Protein AF-H0AA43-F1 (afdb_monomer_lite)

Secondary structure (DSSP, 8-state):
--HHHHHHHHHHHHHHHHHHHHHHHHHHHHHHHHIIIII--S---HHHHHHHHHHHHHHHHHHHHHHHHHHHHHHHHHHHHHHT-

pLDDT: mean 83.87, std 10.33, range [48.62, 94.81]

Structure (mmCIF, N/CA/C/O backbone):
data_AF-H0AA43-F1
#
_entry.id   AF-H0AA43-F1
#
loop_
_atom_site.group_PDB
_atom_site.id
_atom_site.type_symbol
_atom_site.label_atom_id
_atom_site.label_alt_id
_atom_site.label_comp_id
_atom_site.label_asym_id
_atom_site.label_entity_id
_atom_site.label_seq_id
_atom_site.pdbx_PDB_ins_code
_atom_site.Cartn_x
_atom_site.Cartn_y
_atom_site.Cartn_z
_atom_site.occupancy
_atom_site.B_iso_or_equiv
_atom_site.auth_seq_id
_atom_site.auth_comp_id
_atom_site.auth_asym_id
_atom_site.auth_atom_id
_atom_site.pdbx_PDB_model_num
ATOM 1 N N . MET A 1 1 ? -30.240 -9.936 17.448 1.00 52.66 1 MET A N 1
ATOM 2 C CA . MET A 1 1 ? -28.770 -9.909 17.304 1.00 52.66 1 MET A CA 1
ATOM 3 C C . MET A 1 1 ? -28.301 -8.540 17.771 1.00 52.66 1 MET A C 1
ATOM 5 O O . MET A 1 1 ? -28.749 -7.552 17.205 1.00 52.66 1 MET A O 1
ATOM 9 N N . ASP A 1 2 ? -27.536 -8.466 18.859 1.00 59.69 2 ASP A N 1
ATOM 10 C CA . ASP A 1 2 ? -27.142 -7.192 19.480 1.00 59.69 2 ASP A CA 1
ATOM 11 C C . ASP A 1 2 ? -26.267 -6.334 18.556 1.00 59.69 2 ASP A C 1
ATOM 13 O O . ASP A 1 2 ? -25.354 -6.852 17.909 1.00 59.69 2 ASP A O 1
ATOM 17 N N . ARG A 1 3 ? -26.492 -5.009 18.529 1.00 61.81 3 ARG A N 1
ATOM 18 C CA . ARG A 1 3 ? -25.736 -4.059 17.678 1.00 61.81 3 ARG A CA 1
ATOM 19 C C . ARG A 1 3 ? -24.219 -4.160 17.869 1.00 61.81 3 ARG A C 1
ATOM 21 O O . ARG A 1 3 ? -23.475 -4.009 16.907 1.00 61.81 3 ARG A O 1
ATOM 28 N N . LYS A 1 4 ? -23.770 -4.471 19.090 1.00 67.06 4 LYS A N 1
ATOM 29 C CA . LYS A 1 4 ? -22.350 -4.660 19.434 1.00 67.06 4 LYS A CA 1
ATOM 30 C C . LYS A 1 4 ? -21.711 -5.873 18.744 1.00 67.06 4 LYS A C 1
ATOM 32 O O . LYS A 1 4 ? -20.516 -5.858 18.470 1.00 67.06 4 LYS A O 1
ATOM 37 N N . ASN A 1 5 ? -22.494 -6.910 18.443 1.00 66.00 5 ASN A N 1
ATOM 38 C CA . ASN A 1 5 ? -21.999 -8.099 17.743 1.00 66.00 5 ASN A CA 1
ATOM 39 C C . ASN A 1 5 ? -21.923 -7.861 16.230 1.00 66.00 5 ASN A C 1
ATOM 41 O O . ASN A 1 5 ? -21.003 -8.348 15.581 1.00 66.00 5 ASN A O 1
ATOM 45 N N . ILE A 1 6 ? -22.851 -7.065 15.684 1.00 72.38 6 ILE A N 1
ATOM 46 C CA . ILE A 1 6 ? -22.847 -6.672 14.268 1.00 72.38 6 ILE A CA 1
ATOM 47 C C . ILE A 1 6 ? -21.639 -5.784 13.959 1.00 72.38 6 ILE A C 1
ATOM 49 O O . ILE A 1 6 ? -20.937 -6.041 12.986 1.00 72.38 6 ILE A O 1
ATOM 53 N N . SER A 1 7 ? -21.357 -4.779 14.796 1.00 74.56 7 SER A N 1
ATOM 54 C CA . SER A 1 7 ? -20.203 -3.898 14.581 1.00 74.56 7 SER A CA 1
ATOM 55 C C . SER A 1 7 ? -18.884 -4.668 14.646 1.00 74.56 7 SER A C 1
ATOM 57 O O . SER A 1 7 ? -18.062 -4.535 13.747 1.00 74.56 7 SER A O 1
ATOM 59 N N . ARG A 1 8 ? -18.706 -5.552 15.639 1.00 75.12 8 ARG A N 1
ATOM 60 C CA . ARG A 1 8 ? -17.501 -6.391 15.752 1.00 75.12 8 ARG A CA 1
ATOM 61 C C . ARG A 1 8 ? -17.258 -7.240 14.503 1.00 75.12 8 ARG A C 1
ATOM 63 O O . ARG A 1 8 ? -16.127 -7.274 14.031 1.00 75.12 8 ARG A O 1
ATOM 70 N N . TYR A 1 9 ? -18.306 -7.869 13.974 1.00 80.00 9 TYR A N 1
ATOM 71 C CA . TYR A 1 9 ? -18.209 -8.712 12.785 1.00 80.00 9 TYR A CA 1
ATOM 72 C C . TYR A 1 9 ? -17.849 -7.910 11.528 1.00 80.00 9 TYR A C 1
ATOM 74 O O . TYR A 1 9 ? -16.972 -8.312 10.769 1.00 80.00 9 TYR A O 1
ATOM 82 N N . LEU A 1 10 ? -18.465 -6.737 11.339 1.00 81.38 10 LEU A N 1
ATOM 83 C CA . LEU A 1 10 ? -18.124 -5.836 10.233 1.00 81.38 10 LEU A CA 1
ATOM 84 C C . LEU A 1 10 ? -16.656 -5.399 10.287 1.00 81.38 10 LEU A C 1
ATOM 86 O O . LEU A 1 10 ? -15.993 -5.385 9.259 1.00 81.38 10 LEU A O 1
ATOM 90 N N . TYR A 1 11 ? -16.130 -5.125 11.481 1.00 81.50 11 TYR A N 1
ATOM 91 C CA . TYR A 1 11 ? -14.733 -4.730 11.656 1.00 81.50 11 TYR A CA 1
ATOM 92 C C . TYR A 1 11 ? -13.732 -5.862 11.393 1.00 81.50 11 TYR A C 1
ATOM 94 O O . TYR A 1 11 ? -12.627 -5.616 10.918 1.00 81.50 11 TYR A O 1
ATOM 102 N N . GLU A 1 12 ? -14.073 -7.102 11.741 1.00 83.38 12 GLU A N 1
ATOM 103 C CA . GLU A 1 12 ? -13.231 -8.256 11.406 1.00 83.38 12 GLU A CA 1
ATOM 104 C C . GLU A 1 12 ? -13.186 -8.472 9.891 1.00 83.38 12 GLU A C 1
ATOM 106 O O . GLU A 1 12 ? -12.111 -8.701 9.341 1.00 83.38 12 GLU A O 1
ATOM 111 N N . ILE A 1 13 ? -14.328 -8.312 9.215 1.00 87.38 13 ILE A N 1
ATOM 112 C CA . ILE A 1 13 ? -14.403 -8.366 7.754 1.00 87.38 13 ILE A CA 1
ATOM 113 C C . ILE A 1 13 ? -13.580 -7.244 7.120 1.00 87.38 13 ILE A C 1
ATOM 115 O O . ILE A 1 13 ? -12.793 -7.531 6.228 1.00 87.38 13 ILE A O 1
ATOM 119 N N . GLU A 1 14 ? -13.732 -6.000 7.578 1.00 85.25 14 GLU A N 1
ATOM 120 C CA . GLU A 1 14 ? -12.991 -4.839 7.064 1.00 85.25 14 GLU A CA 1
ATOM 121 C C . GLU A 1 14 ? -11.476 -5.087 7.109 1.00 85.25 14 GLU A C 1
ATOM 123 O O . GLU A 1 14 ? -10.810 -5.015 6.082 1.00 85.25 14 GLU A O 1
ATOM 128 N N . ASN A 1 15 ? -10.949 -5.543 8.250 1.00 87.75 15 ASN A N 1
ATOM 129 C CA . ASN A 1 15 ? -9.524 -5.854 8.374 1.00 87.75 15 ASN A CA 1
ATOM 130 C C . ASN A 1 15 ? -9.067 -7.008 7.459 1.00 87.75 15 ASN A C 1
ATOM 132 O O . ASN A 1 15 ? -7.952 -6.970 6.942 1.00 87.75 15 ASN A O 1
ATOM 136 N N . VAL A 1 16 ? -9.894 -8.041 7.263 1.00 89.50 16 VAL A N 1
ATOM 137 C CA . VAL A 1 16 ? -9.568 -9.146 6.342 1.00 89.50 16 VAL A CA 1
ATOM 138 C C . VAL A 1 16 ? -9.572 -8.665 4.890 1.00 89.50 16 VAL A C 1
ATOM 140 O O . VAL A 1 16 ? -8.693 -9.039 4.116 1.00 89.50 16 VAL A O 1
ATOM 143 N N . VAL A 1 17 ? -10.537 -7.823 4.519 1.00 90.25 17 VAL A N 1
ATOM 144 C CA . VAL A 1 17 ? -10.627 -7.234 3.179 1.00 90.25 17 VAL A CA 1
ATOM 145 C C . VAL A 1 17 ? -9.422 -6.338 2.904 1.00 90.25 17 VAL A C 1
ATOM 147 O O . VAL A 1 17 ? -8.806 -6.479 1.849 1.00 90.25 17 VAL A O 1
ATOM 150 N N . ASP A 1 18 ? -9.031 -5.490 3.855 1.00 90.25 18 ASP A N 1
ATOM 151 C CA . ASP A 1 18 ? -7.852 -4.628 3.727 1.00 90.25 18 ASP A CA 1
ATOM 152 C C . ASP A 1 18 ? -6.568 -5.440 3.536 1.00 90.25 18 ASP A C 1
ATOM 154 O O . ASP A 1 18 ? -5.735 -5.116 2.690 1.00 90.25 18 ASP A O 1
ATOM 158 N N . GLU A 1 19 ? -6.416 -6.538 4.277 1.00 90.81 19 GLU A N 1
ATOM 159 C CA . GLU A 1 19 ? -5.257 -7.420 4.153 1.00 90.81 19 GLU A CA 1
ATOM 160 C C . GLU A 1 19 ? -5.203 -8.111 2.784 1.00 90.81 19 GLU A C 1
ATOM 162 O O . GLU A 1 19 ? -4.153 -8.127 2.137 1.00 90.81 19 GLU A O 1
ATOM 167 N N . ILE A 1 20 ? -6.341 -8.603 2.285 1.00 93.00 20 ILE A N 1
ATOM 168 C CA . ILE A 1 20 ? -6.440 -9.176 0.935 1.00 93.00 20 ILE A CA 1
ATOM 169 C C . ILE A 1 20 ? -6.112 -8.122 -0.128 1.00 93.00 20 ILE A C 1
ATOM 171 O O . ILE A 1 20 ? -5.378 -8.416 -1.073 1.00 93.00 20 ILE A O 1
ATOM 175 N N . LEU A 1 21 ? -6.613 -6.893 0.022 1.00 91.44 21 LEU A N 1
ATOM 176 C CA . LEU A 1 21 ? -6.328 -5.798 -0.906 1.00 91.44 21 LEU A CA 1
ATOM 177 C C . LEU A 1 21 ? -4.837 -5.457 -0.937 1.00 91.44 21 LEU A C 1
ATOM 179 O O . LEU A 1 21 ? -4.278 -5.310 -2.023 1.00 91.44 21 LEU A O 1
ATOM 183 N N . ILE A 1 22 ? -4.171 -5.399 0.220 1.00 93.25 22 ILE A N 1
ATOM 184 C CA . ILE A 1 22 ? -2.719 -5.182 0.303 1.00 93.25 22 ILE A CA 1
ATOM 185 C C . ILE A 1 22 ? -1.964 -6.300 -0.425 1.00 93.25 22 ILE A C 1
ATOM 187 O O . ILE A 1 22 ? -1.036 -6.018 -1.188 1.00 93.25 22 ILE A O 1
ATOM 191 N N . VAL A 1 23 ? -2.365 -7.562 -0.247 1.00 93.69 23 VAL A N 1
ATOM 192 C CA . VAL A 1 23 ? -1.739 -8.701 -0.938 1.00 93.69 23 VAL A CA 1
ATOM 193 C C . VAL A 1 23 ? -1.922 -8.594 -2.452 1.00 93.69 23 VAL A C 1
ATOM 195 O O . VAL A 1 23 ? -0.948 -8.716 -3.194 1.00 93.69 23 VAL A O 1
ATOM 198 N N . VAL A 1 24 ? -3.139 -8.318 -2.927 1.00 92.50 24 VAL A N 1
ATOM 199 C CA . VAL A 1 24 ? -3.427 -8.178 -4.365 1.00 92.50 24 VAL A CA 1
ATOM 200 C C . VAL A 1 24 ? -2.652 -7.011 -4.973 1.00 92.50 24 VAL A C 1
ATOM 202 O O . VAL A 1 24 ? -2.040 -7.172 -6.029 1.00 92.50 24 VAL A O 1
ATOM 205 N N . LEU A 1 25 ? -2.620 -5.857 -4.302 1.00 92.19 25 LEU A N 1
ATOM 206 C CA . LEU A 1 25 ? -1.850 -4.695 -4.745 1.00 92.19 25 LEU A CA 1
ATOM 207 C C . LEU A 1 25 ? -0.348 -5.000 -4.795 1.00 92.19 25 LEU A C 1
ATOM 209 O O . LEU A 1 25 ? 0.321 -4.607 -5.748 1.00 92.19 25 LEU A O 1
ATOM 213 N N . SER A 1 26 ? 0.172 -5.749 -3.820 1.00 92.19 26 SER A N 1
ATOM 214 C CA . SER A 1 26 ? 1.582 -6.154 -3.779 1.00 92.19 26 SER A CA 1
ATOM 215 C C . SER A 1 26 ? 1.929 -7.092 -4.934 1.00 92.19 26 SER A C 1
ATOM 217 O O . SER A 1 26 ? 2.918 -6.881 -5.634 1.00 92.19 26 SER A O 1
ATOM 219 N N . LEU A 1 27 ? 1.087 -8.098 -5.189 1.00 94.81 27 LEU A N 1
ATOM 220 C CA . LEU A 1 27 ? 1.259 -9.011 -6.320 1.00 94.81 27 LEU A CA 1
ATOM 221 C C . LEU A 1 27 ? 1.136 -8.284 -7.662 1.00 94.81 27 LEU A C 1
ATOM 223 O O . LEU A 1 27 ? 1.903 -8.570 -8.582 1.00 94.81 27 LEU A O 1
ATOM 227 N N . GLY A 1 28 ? 0.220 -7.322 -7.775 1.00 91.00 28 GLY A N 1
ATOM 228 C CA . GLY A 1 28 ? 0.081 -6.472 -8.954 1.00 91.00 28 GLY A CA 1
ATOM 229 C C . GLY A 1 28 ? 1.323 -5.614 -9.201 1.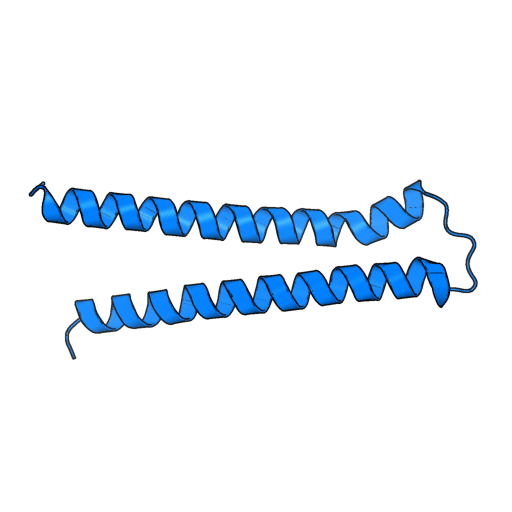00 91.00 28 GLY A C 1
ATOM 230 O O . GLY A 1 28 ? 1.849 -5.626 -10.312 1.00 91.00 28 GLY A O 1
ATOM 231 N N . ALA A 1 29 ? 1.865 -4.971 -8.163 1.00 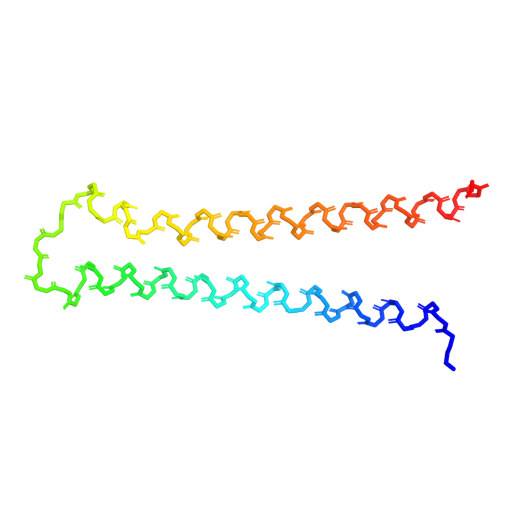91.81 29 ALA A N 1
ATOM 232 C CA . ALA A 1 29 ? 3.093 -4.179 -8.252 1.00 91.81 29 ALA A CA 1
ATOM 233 C C . ALA A 1 29 ? 4.292 -5.023 -8.721 1.00 91.81 29 ALA A C 1
ATOM 235 O O . ALA A 1 29 ? 5.044 -4.611 -9.607 1.00 91.81 29 ALA A O 1
ATOM 236 N N . ILE A 1 30 ? 4.439 -6.235 -8.172 1.00 93.44 30 ILE A N 1
ATOM 237 C CA . ILE A 1 30 ? 5.479 -7.194 -8.575 1.00 93.44 30 ILE A CA 1
ATOM 238 C C . ILE A 1 30 ? 5.272 -7.635 -10.026 1.00 93.44 30 ILE A C 1
ATOM 240 O O . ILE A 1 30 ? 6.226 -7.675 -10.799 1.00 93.44 30 ILE A O 1
ATOM 244 N N . SER A 1 31 ? 4.031 -7.932 -10.415 1.00 92.81 31 SER A N 1
ATOM 245 C CA . SER A 1 31 ? 3.702 -8.387 -11.769 1.00 92.81 31 SER A CA 1
ATOM 246 C C . SER A 1 31 ? 3.981 -7.304 -12.811 1.00 92.81 31 SER A C 1
ATOM 248 O O . SER A 1 31 ? 4.596 -7.587 -13.835 1.00 92.81 31 SER A O 1
ATOM 250 N N . VAL A 1 32 ? 3.592 -6.055 -12.536 1.00 90.81 32 VAL A N 1
ATOM 251 C CA . VAL A 1 32 ? 3.881 -4.902 -13.401 1.00 90.81 32 VAL A CA 1
ATOM 252 C C . VAL A 1 32 ? 5.384 -4.664 -13.496 1.00 90.81 32 VAL A C 1
ATOM 254 O O . VAL A 1 32 ? 5.902 -4.516 -14.599 1.00 90.81 32 VAL A O 1
ATOM 257 N N . THR A 1 33 ? 6.097 -4.706 -12.368 1.00 90.56 33 THR A N 1
ATOM 258 C CA . THR A 1 33 ? 7.564 -4.598 -12.349 1.00 90.56 33 THR A CA 1
ATOM 259 C C . THR A 1 33 ? 8.209 -5.675 -13.219 1.00 90.56 33 THR A C 1
ATOM 261 O O . THR A 1 33 ? 9.038 -5.369 -14.074 1.00 90.56 33 THR A O 1
ATOM 264 N N . GLY A 1 34 ? 7.799 -6.934 -13.048 1.00 89.75 34 GLY A N 1
ATOM 265 C CA . GLY A 1 34 ? 8.317 -8.052 -13.830 1.00 89.75 34 GLY A CA 1
ATOM 266 C C . GLY A 1 34 ? 8.005 -7.919 -15.321 1.00 89.75 34 GLY A C 1
ATOM 267 O O . GLY A 1 34 ? 8.873 -8.159 -16.157 1.00 89.75 34 GLY A O 1
ATOM 268 N N . TRP A 1 35 ? 6.796 -7.475 -15.666 1.00 89.38 35 TRP A N 1
ATOM 269 C CA . TRP A 1 35 ? 6.415 -7.236 -17.055 1.00 89.38 35 TRP A CA 1
ATOM 270 C C . TRP A 1 35 ? 7.274 -6.148 -17.704 1.00 89.38 35 TRP A C 1
ATOM 272 O O . TRP A 1 35 ? 7.810 -6.356 -18.792 1.00 89.38 35 TRP A O 1
ATOM 282 N N . VAL A 1 36 ? 7.443 -5.009 -17.029 1.00 87.94 36 VAL A N 1
ATOM 283 C CA . VAL A 1 36 ? 8.232 -3.883 -17.546 1.00 87.94 36 VAL A CA 1
ATOM 284 C C . VAL A 1 36 ? 9.693 -4.286 -17.746 1.00 87.94 36 VAL A C 1
ATOM 286 O O . VAL A 1 36 ? 10.244 -4.029 -18.814 1.00 87.94 36 VAL A O 1
ATOM 289 N N . LEU A 1 37 ? 10.295 -4.972 -16.770 1.00 86.50 37 LEU A N 1
ATOM 290 C CA . LEU A 1 37 ? 11.717 -5.322 -16.805 1.00 86.50 37 LEU A CA 1
ATOM 291 C C . LEU A 1 37 ? 12.057 -6.504 -17.724 1.00 86.50 37 LEU A C 1
ATOM 293 O O . LEU A 1 37 ? 13.160 -6.536 -18.261 1.00 86.50 37 LEU A O 1
ATOM 297 N N . PHE A 1 38 ? 11.155 -7.479 -17.887 1.00 86.94 38 PHE A N 1
ATOM 298 C CA . PHE A 1 38 ? 11.496 -8.752 -18.545 1.00 86.94 38 PHE A CA 1
ATOM 299 C C . PHE A 1 38 ? 10.635 -9.112 -19.757 1.00 86.94 38 PHE A C 1
ATOM 301 O O . PHE A 1 38 ? 11.081 -9.899 -20.588 1.00 86.94 38 PHE A O 1
ATOM 308 N N . ALA A 1 39 ? 9.409 -8.593 -19.864 1.00 82.62 39 ALA A N 1
ATOM 309 C CA . ALA A 1 39 ? 8.468 -8.981 -20.921 1.00 82.62 39 ALA A CA 1
ATOM 310 C C . ALA A 1 39 ? 8.210 -7.872 -21.947 1.00 82.62 39 ALA A C 1
ATOM 312 O O . ALA A 1 39 ? 7.741 -8.142 -23.054 1.00 82.62 39 ALA A O 1
ATOM 313 N N . SER A 1 40 ? 8.504 -6.622 -21.599 1.00 79.25 40 SER A N 1
ATOM 314 C CA . SER A 1 40 ? 8.377 -5.517 -22.532 1.00 79.25 40 SER A CA 1
ATOM 315 C C . SER A 1 40 ? 9.597 -5.461 -23.462 1.00 79.25 40 SER A C 1
ATOM 317 O O . SER A 1 40 ? 10.741 -5.489 -23.024 1.00 79.25 40 SER A O 1
ATOM 319 N N . ASN A 1 41 ? 9.357 -5.356 -24.770 1.00 75.56 41 ASN A N 1
ATOM 320 C CA . ASN A 1 41 ? 10.415 -5.140 -25.768 1.00 75.56 41 ASN A CA 1
ATOM 321 C C . ASN A 1 41 ? 10.793 -3.650 -25.904 1.00 75.56 41 ASN A C 1
ATOM 323 O O . ASN A 1 41 ? 11.363 -3.242 -26.915 1.00 75.56 41 ASN A O 1
ATOM 327 N N . GLN A 1 42 ? 10.410 -2.818 -24.931 1.00 77.00 42 GLN A N 1
ATOM 328 C CA . GLN A 1 42 ? 10.691 -1.386 -24.921 1.00 77.00 42 GLN A CA 1
ATOM 329 C C . GLN A 1 42 ? 11.885 -1.104 -24.008 1.00 77.00 42 GLN A C 1
ATOM 331 O O . GLN A 1 42 ? 12.006 -1.683 -22.933 1.00 77.00 42 GLN A O 1
ATOM 336 N N . ASN A 1 43 ? 12.766 -0.198 -24.432 1.00 79.31 43 ASN A N 1
ATOM 337 C CA . ASN A 1 43 ? 13.832 0.314 -23.575 1.00 79.31 43 ASN A CA 1
ATOM 338 C C . ASN A 1 43 ? 13.227 1.353 -22.628 1.00 79.31 43 ASN A C 1
ATOM 340 O O . ASN A 1 43 ? 13.090 2.513 -23.008 1.00 79.31 43 ASN A O 1
ATOM 344 N N . TRP A 1 44 ? 12.839 0.925 -21.429 1.00 79.44 44 TRP A N 1
ATOM 345 C CA . TRP A 1 44 ? 12.315 1.820 -20.401 1.00 79.44 44 TRP A CA 1
ATOM 346 C C . TRP A 1 44 ? 13.440 2.622 -19.758 1.00 79.44 44 TRP A C 1
ATOM 348 O O . TRP A 1 44 ? 14.419 2.050 -19.275 1.00 79.44 44 TRP A O 1
ATOM 358 N N . ASP A 1 45 ? 13.273 3.941 -19.697 1.00 86.44 45 ASP A N 1
ATOM 359 C CA . ASP A 1 45 ? 14.114 4.784 -18.849 1.00 86.44 45 ASP A CA 1
ATOM 360 C C . ASP A 1 45 ? 13.683 4.653 -17.373 1.00 86.44 45 ASP A C 1
ATOM 362 O O . ASP A 1 45 ? 12.519 4.376 -17.064 1.00 86.44 45 ASP A O 1
ATOM 366 N N . ILE A 1 46 ? 14.601 4.893 -16.433 1.00 85.25 46 ILE A N 1
ATOM 367 C CA . ILE A 1 46 ? 14.356 4.812 -14.980 1.00 85.25 46 ILE A CA 1
ATOM 368 C C . ILE A 1 46 ? 13.187 5.718 -14.573 1.00 85.25 46 ILE A C 1
ATOM 370 O O . ILE A 1 46 ? 12.387 5.366 -13.705 1.00 85.25 46 ILE A O 1
ATOM 374 N N . ILE A 1 47 ? 13.062 6.878 -15.221 1.00 88.12 47 ILE A N 1
ATOM 375 C CA . ILE A 1 47 ? 11.979 7.835 -14.973 1.00 88.12 47 ILE A CA 1
ATOM 376 C C . ILE A 1 47 ? 10.627 7.266 -15.426 1.00 88.12 47 ILE A C 1
ATOM 378 O O . ILE A 1 47 ? 9.623 7.438 -14.734 1.00 88.12 47 ILE A O 1
ATOM 382 N N . GLU A 1 48 ? 10.580 6.578 -16.566 1.00 87.69 48 GLU A N 1
ATOM 383 C CA . GLU A 1 48 ? 9.349 5.977 -17.092 1.00 87.69 48 GLU A CA 1
ATOM 384 C C . GLU A 1 48 ? 8.918 4.774 -16.256 1.00 87.69 48 GLU A C 1
ATOM 386 O O . GLU A 1 48 ? 7.749 4.678 -15.885 1.00 87.69 48 GLU A O 1
ATOM 391 N N . TYR A 1 49 ? 9.869 3.921 -15.868 1.00 88.44 49 TYR A N 1
ATOM 392 C CA . TYR A 1 49 ? 9.630 2.857 -14.895 1.00 88.44 49 TYR A CA 1
ATOM 393 C C . TYR A 1 49 ? 9.080 3.422 -13.577 1.00 88.44 49 TYR A C 1
ATOM 395 O O . TYR A 1 49 ? 8.073 2.934 -13.062 1.00 88.44 49 TYR A O 1
ATOM 403 N N . GLY A 1 50 ? 9.691 4.502 -13.076 1.00 89.12 50 GLY A N 1
ATOM 404 C CA . GLY A 1 50 ? 9.244 5.223 -11.887 1.00 89.12 50 GLY A CA 1
ATOM 405 C C . GLY A 1 50 ? 7.778 5.645 -11.977 1.00 89.12 50 GLY A C 1
ATOM 406 O O . GLY A 1 50 ? 7.009 5.368 -11.065 1.00 89.12 50 GLY A O 1
ATOM 407 N N . ARG A 1 51 ? 7.356 6.229 -13.104 1.00 90.56 51 ARG A N 1
ATOM 408 C CA . ARG A 1 51 ? 5.955 6.633 -13.332 1.00 90.56 51 ARG A CA 1
ATOM 409 C C . ARG A 1 51 ? 4.976 5.462 -13.359 1.00 9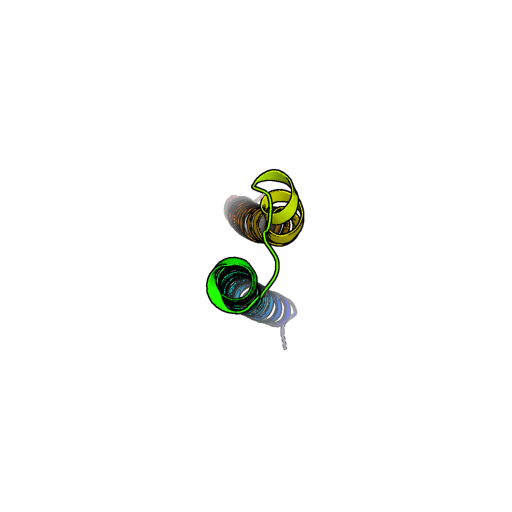0.56 51 ARG A C 1
ATOM 411 O O . ARG A 1 51 ? 3.817 5.638 -13.001 1.00 90.56 51 ARG A O 1
ATOM 418 N N . VAL A 1 52 ? 5.416 4.287 -13.803 1.00 90.38 52 VAL A N 1
ATOM 419 C CA . VAL A 1 52 ? 4.568 3.090 -13.850 1.00 90.38 52 VAL A CA 1
ATOM 420 C C . VAL A 1 52 ? 4.423 2.457 -12.469 1.00 90.38 52 VAL A C 1
ATOM 422 O O . VAL A 1 52 ? 3.330 2.010 -12.124 1.00 90.38 52 VAL A O 1
ATOM 425 N N . ILE A 1 53 ? 5.495 2.419 -11.672 1.00 91.19 53 ILE A N 1
ATOM 426 C CA . ILE A 1 53 ? 5.493 1.744 -10.368 1.00 91.19 53 ILE A CA 1
ATOM 427 C C . ILE A 1 53 ? 5.017 2.638 -9.215 1.00 91.19 53 ILE A C 1
ATOM 429 O O . ILE A 1 53 ? 4.458 2.135 -8.241 1.00 91.19 53 ILE A O 1
ATOM 433 N N . GLU A 1 54 ? 5.198 3.955 -9.320 1.00 92.94 54 GLU A N 1
ATOM 434 C CA . GLU A 1 54 ? 4.867 4.922 -8.267 1.00 92.94 54 GLU A CA 1
ATOM 435 C C . GLU A 1 54 ? 3.407 4.831 -7.789 1.00 92.94 54 GLU A C 1
ATOM 437 O O . GLU A 1 54 ? 3.219 4.687 -6.582 1.00 92.94 54 GLU A O 1
ATOM 442 N N . PRO A 1 55 ? 2.376 4.751 -8.656 1.00 92.50 55 PRO A N 1
ATOM 443 C CA . PRO A 1 55 ? 0.990 4.613 -8.206 1.00 92.50 55 PRO A CA 1
ATOM 444 C C . PRO A 1 55 ? 0.749 3.368 -7.347 1.00 92.50 55 PRO A C 1
ATOM 446 O O . PRO A 1 55 ? -0.042 3.409 -6.405 1.00 92.50 55 PRO A O 1
ATOM 449 N N . TRP A 1 56 ? 1.443 2.265 -7.638 1.00 91.75 56 TRP A N 1
ATOM 450 C CA . TRP A 1 56 ? 1.316 1.019 -6.883 1.00 91.75 56 TRP A CA 1
ATOM 451 C C . TRP A 1 56 ? 1.918 1.148 -5.491 1.00 91.75 56 TRP A C 1
ATOM 453 O O . TRP A 1 56 ? 1.278 0.780 -4.507 1.00 91.75 56 TRP A O 1
ATOM 463 N N . ILE A 1 57 ? 3.135 1.691 -5.406 1.00 90.94 57 ILE A N 1
ATOM 464 C CA . ILE A 1 57 ? 3.836 1.881 -4.132 1.00 90.94 57 ILE A CA 1
ATOM 465 C C . ILE A 1 57 ? 3.102 2.916 -3.278 1.00 90.94 57 ILE A C 1
ATOM 467 O O . ILE A 1 57 ? 2.878 2.677 -2.092 1.00 90.94 57 ILE A O 1
ATOM 471 N N . THR A 1 58 ? 2.675 4.030 -3.876 1.00 94.12 58 THR A N 1
ATOM 472 C CA . THR A 1 58 ? 1.906 5.074 -3.193 1.00 94.12 58 THR A CA 1
ATOM 473 C C . THR A 1 58 ? 0.582 4.516 -2.667 1.00 94.12 58 THR A C 1
ATOM 475 O O . THR A 1 58 ? 0.262 4.710 -1.495 1.00 94.12 58 THR A O 1
ATOM 478 N N . MET A 1 59 ? -0.164 3.754 -3.477 1.00 92.75 59 MET A N 1
ATOM 479 C CA . MET A 1 59 ? -1.422 3.134 -3.045 1.00 92.75 59 MET A CA 1
ATOM 480 C C . MET A 1 59 ? -1.211 2.103 -1.928 1.00 92.75 59 MET A C 1
ATOM 482 O O . MET A 1 59 ? -1.949 2.106 -0.945 1.00 92.75 59 MET A O 1
ATOM 486 N N . LEU A 1 60 ? -0.182 1.255 -2.033 1.00 91.94 60 LEU A N 1
ATOM 487 C CA . LEU A 1 60 ? 0.188 0.308 -0.976 1.00 91.94 60 LEU A CA 1
ATOM 488 C C . LEU A 1 60 ? 0.525 1.023 0.333 1.00 91.94 60 LEU A C 1
ATOM 490 O O . LEU A 1 60 ? 0.034 0.632 1.391 1.00 91.94 60 LEU A O 1
ATOM 494 N N . GLY A 1 61 ? 1.321 2.092 0.261 1.00 91.94 61 GLY A N 1
ATOM 495 C CA . GLY A 1 61 ? 1.668 2.906 1.420 1.00 91.94 61 GLY A CA 1
ATOM 496 C C . GLY A 1 61 ? 0.433 3.510 2.086 1.00 91.94 61 GLY A C 1
ATOM 497 O O . GLY A 1 61 ? 0.274 3.393 3.299 1.00 91.94 61 GLY A O 1
ATOM 498 N N . LEU A 1 62 ? -0.476 4.090 1.298 1.00 94.38 62 LEU A N 1
ATOM 499 C CA . LEU A 1 62 ? -1.722 4.666 1.810 1.00 94.38 62 LEU A CA 1
ATOM 500 C C . LEU A 1 62 ? -2.633 3.615 2.454 1.00 94.38 62 LEU A C 1
ATOM 502 O O . LEU A 1 62 ? -3.186 3.880 3.519 1.00 94.38 62 LEU A O 1
ATOM 506 N N . MET A 1 63 ? -2.754 2.425 1.861 1.00 92.19 63 MET A N 1
ATOM 507 C CA . MET A 1 63 ? -3.556 1.326 2.416 1.00 92.19 63 MET A CA 1
ATOM 508 C C . MET A 1 63 ? -3.000 0.829 3.754 1.00 92.19 63 MET A C 1
ATOM 510 O O . MET A 1 63 ? -3.752 0.657 4.712 1.00 92.19 63 MET A O 1
ATOM 514 N N . ILE A 1 64 ? -1.678 0.651 3.849 1.00 91.00 64 ILE A N 1
ATOM 515 C CA . ILE A 1 64 ? -1.020 0.246 5.098 1.00 91.00 64 ILE A CA 1
ATOM 516 C C . ILE A 1 64 ? -1.223 1.318 6.172 1.00 91.00 64 ILE A C 1
ATOM 518 O O . ILE A 1 64 ? -1.663 1.004 7.275 1.00 91.00 64 ILE A O 1
ATOM 522 N N . ILE A 1 65 ? -0.959 2.589 5.850 1.00 91.19 65 ILE A N 1
ATOM 523 C CA . ILE A 1 65 ? -1.133 3.700 6.795 1.00 91.19 65 ILE A CA 1
ATOM 524 C C . ILE A 1 65 ? -2.595 3.805 7.246 1.00 91.19 65 ILE A C 1
ATOM 526 O O . ILE A 1 65 ? -2.856 3.940 8.440 1.00 91.19 65 ILE A O 1
ATOM 530 N N . GLY A 1 66 ? -3.551 3.716 6.317 1.00 89.94 66 GLY A N 1
ATOM 531 C CA . GLY A 1 66 ? -4.982 3.769 6.617 1.00 89.94 66 GLY A CA 1
ATOM 532 C C . GLY A 1 66 ? -5.412 2.669 7.585 1.00 89.94 66 GLY A C 1
ATOM 533 O O . GLY A 1 66 ? -6.057 2.958 8.596 1.00 89.94 66 GLY A O 1
ATOM 534 N N . ARG A 1 67 ? -4.976 1.429 7.335 1.00 88.00 67 ARG A N 1
ATOM 535 C CA . ARG A 1 67 ? -5.226 0.283 8.219 1.00 88.00 67 ARG A CA 1
ATOM 536 C C . ARG A 1 67 ? -4.643 0.499 9.615 1.00 88.00 67 ARG A C 1
ATOM 538 O O . ARG A 1 67 ? -5.333 0.283 10.610 1.00 88.00 67 ARG A O 1
ATOM 545 N N . GLU A 1 68 ? -3.389 0.938 9.712 1.00 87.00 68 GLU A N 1
ATOM 546 C CA . GLU A 1 68 ? -2.732 1.166 11.005 1.00 87.00 68 GLU A CA 1
ATOM 547 C C . GLU A 1 68 ? -3.422 2.278 11.810 1.00 87.00 68 GLU A C 1
ATOM 549 O O . GLU A 1 68 ? -3.677 2.117 13.006 1.00 87.00 68 GLU A O 1
ATOM 554 N N . LEU A 1 69 ? -3.811 3.376 11.153 1.00 88.81 69 LEU A N 1
ATOM 555 C CA . LEU A 1 69 ? -4.578 4.454 11.783 1.00 88.81 69 LEU A CA 1
ATOM 556 C C . LEU A 1 69 ? -5.941 3.967 12.284 1.00 88.81 69 LEU A C 1
ATOM 558 O O . LEU A 1 69 ? -6.352 4.314 13.394 1.00 88.81 69 LEU A O 1
ATOM 562 N N . TRP A 1 70 ? -6.628 3.135 11.503 1.00 86.31 70 TRP A N 1
ATOM 563 C CA . TRP A 1 70 ? -7.900 2.536 11.898 1.00 86.31 70 TRP A CA 1
ATOM 564 C C . TRP A 1 70 ? -7.744 1.614 13.118 1.00 86.31 70 TRP A C 1
ATOM 566 O O . TRP A 1 70 ? -8.497 1.729 14.092 1.00 86.31 70 TRP A O 1
ATOM 576 N N . LEU A 1 71 ? -6.712 0.762 13.130 1.00 83.44 71 LEU A N 1
ATOM 577 C CA . LEU A 1 71 ? -6.390 -0.111 14.265 1.00 83.44 71 LEU A CA 1
ATOM 578 C C . LEU A 1 71 ? -6.045 0.692 15.526 1.00 83.44 71 LEU A C 1
ATOM 580 O O . LEU A 1 71 ? -6.483 0.337 16.627 1.00 83.44 71 LEU A O 1
ATOM 584 N N . MET A 1 72 ? -5.281 1.778 15.383 1.00 86.25 72 MET A N 1
ATOM 585 C CA . MET A 1 72 ? -4.958 2.692 16.479 1.00 86.25 72 MET A CA 1
ATOM 586 C C . MET A 1 72 ? -6.208 3.369 17.037 1.00 86.25 72 MET A C 1
ATOM 588 O O . MET A 1 72 ? -6.431 3.308 18.248 1.00 86.25 72 MET A O 1
ATOM 592 N N . ASN A 1 73 ? -7.047 3.953 16.176 1.00 84.50 73 ASN A N 1
ATOM 593 C CA . ASN A 1 73 ? -8.292 4.602 16.582 1.00 84.50 73 ASN A CA 1
ATOM 594 C C . ASN A 1 73 ? -9.175 3.635 17.383 1.00 84.50 73 ASN A C 1
ATOM 596 O O . ASN A 1 73 ? -9.650 3.965 18.465 1.00 84.50 73 ASN A O 1
ATOM 600 N N . ARG A 1 74 ? -9.288 2.384 16.927 1.00 77.88 74 ARG A N 1
ATOM 601 C CA . ARG A 1 74 ? -10.058 1.345 17.619 1.00 77.88 74 ARG A CA 1
ATOM 602 C C . ARG A 1 74 ? -9.493 0.980 18.990 1.00 77.88 74 ARG A C 1
ATOM 604 O O . ARG A 1 74 ? -10.261 0.816 19.939 1.00 77.88 74 ARG A 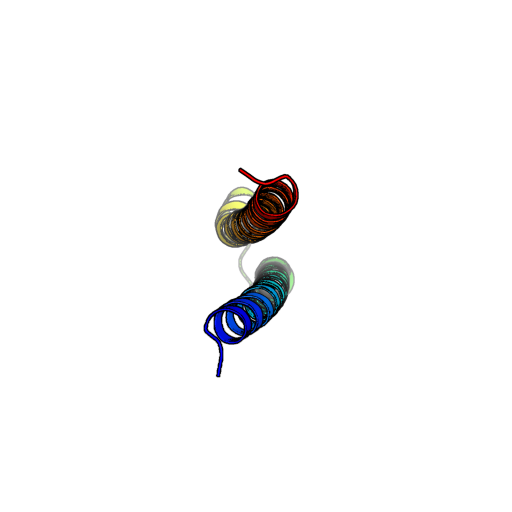O 1
ATOM 611 N N . LYS A 1 75 ? -8.169 0.827 19.113 1.00 80.06 75 LYS A N 1
ATOM 612 C CA . LYS A 1 75 ? -7.522 0.562 20.411 1.00 80.06 75 LYS A CA 1
ATOM 613 C C . LYS A 1 75 ? -7.793 1.696 21.396 1.00 80.06 75 LYS A C 1
ATOM 615 O O . LYS A 1 75 ? -8.089 1.419 22.555 1.00 80.06 75 LYS A O 1
ATOM 620 N N . VAL A 1 76 ? -7.738 2.941 20.925 1.00 80.88 76 VAL A N 1
ATOM 621 C CA . VAL A 1 76 ? -8.035 4.128 21.733 1.00 80.88 76 VAL A CA 1
ATOM 622 C C . VAL A 1 76 ? -9.511 4.162 22.138 1.00 80.88 76 VAL A C 1
ATOM 624 O O . VAL A 1 76 ? -9.792 4.281 23.326 1.00 80.88 76 VAL A O 1
ATOM 627 N N . SER A 1 77 ? -10.456 3.960 21.211 1.00 75.62 77 SER A N 1
ATOM 628 C CA . SER A 1 77 ? -11.892 3.922 21.537 1.00 75.62 77 SER A CA 1
ATOM 629 C C . SER A 1 77 ? -12.226 2.840 22.567 1.00 75.62 77 SER A C 1
ATOM 631 O O . SER A 1 77 ? -12.928 3.108 23.536 1.00 75.62 77 SER A O 1
ATOM 633 N N . HIS A 1 78 ? -11.674 1.631 22.419 1.00 73.94 78 HIS A N 1
ATOM 634 C CA . HIS A 1 78 ? -11.885 0.556 23.393 1.00 73.94 78 HIS A CA 1
ATOM 635 C C . HIS A 1 78 ? -11.244 0.825 24.755 1.00 73.94 78 HIS A C 1
ATOM 637 O O . HIS A 1 78 ? -11.731 0.317 25.767 1.00 73.94 78 HIS A O 1
ATOM 643 N N . TYR A 1 79 ? -10.137 1.567 24.789 1.00 74.69 79 TYR A N 1
ATOM 644 C CA . TYR A 1 79 ? -9.522 1.985 26.039 1.00 74.69 79 TYR A CA 1
ATOM 645 C C . TYR A 1 79 ? -10.425 2.988 26.765 1.00 74.69 79 TYR A C 1
ATOM 647 O O . TYR A 1 79 ? -10.761 2.746 27.920 1.00 74.69 79 TYR A O 1
ATOM 655 N N . LEU A 1 80 ? -10.903 4.022 26.063 1.00 70.88 80 L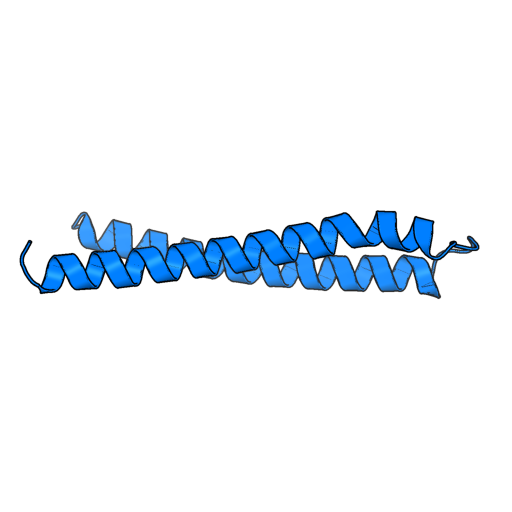EU A N 1
ATOM 656 C CA . LEU A 1 80 ? -11.800 5.048 26.608 1.00 70.88 80 LEU A CA 1
ATOM 657 C C . LEU A 1 80 ? -13.107 4.448 27.153 1.00 70.88 80 LEU A C 1
ATOM 659 O O . LEU A 1 80 ? -13.448 4.698 28.307 1.00 70.88 80 LEU A O 1
ATOM 663 N N . GLU A 1 81 ? -13.747 3.545 26.397 1.00 70.88 81 GLU A N 1
ATOM 664 C CA . GLU A 1 81 ? -14.946 2.811 26.843 1.00 70.88 81 GLU A CA 1
ATOM 665 C C . GLU A 1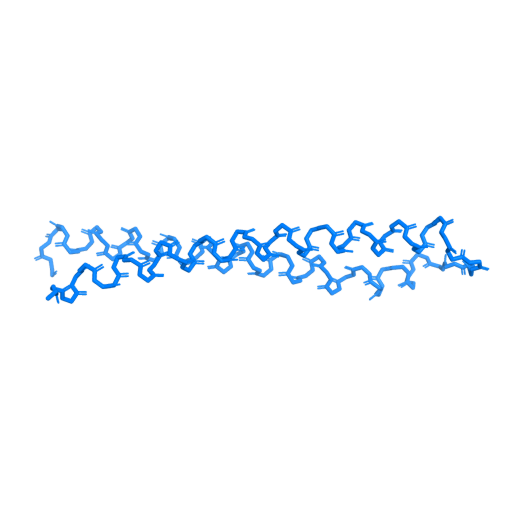 81 ? -14.715 1.974 28.118 1.00 70.88 81 GLU A C 1
ATOM 667 O O . GLU A 1 81 ? -15.654 1.703 28.866 1.00 70.88 81 GLU A O 1
ATOM 672 N N . ARG A 1 82 ? -13.481 1.509 28.364 1.00 66.19 82 ARG A N 1
ATOM 673 C CA . ARG A 1 82 ? -13.130 0.718 29.557 1.00 66.19 82 ARG A CA 1
ATOM 674 C C . ARG A 1 82 ? -12.781 1.579 30.764 1.00 66.19 82 ARG A C 1
ATOM 676 O O . ARG A 1 82 ? -12.997 1.128 31.886 1.00 66.19 82 ARG A O 1
ATOM 683 N N . THR A 1 83 ? -12.230 2.772 30.552 1.00 75.69 83 THR A N 1
ATOM 684 C CA . THR A 1 83 ? -11.886 3.715 31.628 1.00 75.69 83 THR A CA 1
ATOM 685 C C . THR A 1 83 ? -13.063 4.557 32.122 1.00 75.69 83 THR A C 1
ATOM 687 O O . THR A 1 83 ? -12.909 5.236 33.131 1.00 75.69 83 THR A O 1
ATOM 690 N N . GLY A 1 84 ? -14.247 4.432 31.514 1.00 48.62 84 GLY A N 1
ATOM 691 C CA . GLY A 1 84 ? -15.495 4.946 32.086 1.00 48.62 84 GLY A CA 1
ATOM 692 C C . GLY A 1 84 ? -15.726 6.445 31.895 1.00 48.62 84 GLY A C 1
ATOM 693 O O . GLY A 1 84 ? -16.380 7.053 32.741 1.00 48.62 84 GLY A O 1
ATOM 694 N N . GLU A 1 85 ? -15.210 7.014 30.804 1.00 50.25 85 GLU A N 1
ATOM 695 C CA . GLU A 1 85 ? -15.807 8.215 30.201 1.00 50.25 85 GLU A CA 1
ATOM 696 C C . GLU A 1 85 ? -16.937 7.822 29.240 1.00 50.25 85 GLU A C 1
ATOM 698 O O . GLU A 1 85 ? -16.775 6.812 28.510 1.00 50.25 85 GLU A O 1
#

Foldseek 3Di:
DDPVVVVVVVVVVVLVVLVVVLVVLVVVLVVQLCCVPPVDPDDDDPVNSCVSNVVSVVVSVCSVVVSVVVVVVVVVVVVPVVVPD

Sequence (85 aa):
MDRKNISRYLYEIENVVDEILIVVLSLGAISVTGWVLFASNQNWDIIEYGRVIEPWITMLGLMIIGRELWLMNRKVSHYLERTGE

Radius of gyration: 19.32 Å; chains: 1; bounding box: 43×18×58 Å